Protein AF-A0A945Z136-F1 (afdb_monomer)

Mean predicted aligned error: 3.91 Å

Structure (mmCIF, N/CA/C/O backbone):
data_AF-A0A945Z136-F1
#
_entry.id   AF-A0A945Z136-F1
#
loop_
_atom_site.group_PDB
_atom_site.id
_atom_site.type_symbol
_atom_site.label_atom_id
_atom_site.label_alt_id
_atom_site.label_comp_id
_atom_site.label_asym_id
_atom_site.label_entity_id
_atom_site.label_seq_id
_atom_site.pdbx_PDB_ins_code
_atom_site.Cartn_x
_atom_site.Cartn_y
_atom_site.Cartn_z
_atom_site.occupancy
_atom_site.B_iso_or_equiv
_atom_site.auth_seq_id
_atom_site.auth_comp_id
_atom_site.auth_asym_id
_atom_site.auth_atom_id
_atom_site.pdbx_PDB_model_num
ATOM 1 N N . MET A 1 1 ? 10.833 11.383 11.820 1.00 46.00 1 MET A N 1
ATOM 2 C CA . MET A 1 1 ? 10.922 10.415 10.708 1.00 46.00 1 MET A CA 1
ATOM 3 C C . MET A 1 1 ? 10.170 11.050 9.556 1.00 46.00 1 MET A C 1
ATOM 5 O O . MET A 1 1 ? 9.010 11.383 9.740 1.00 46.00 1 MET A O 1
ATOM 9 N N . GLU A 1 2 ? 10.836 11.377 8.455 1.00 47.22 2 GLU A N 1
ATOM 10 C CA . GLU A 1 2 ? 10.162 11.987 7.305 1.00 47.22 2 GLU A CA 1
ATOM 11 C C . GLU A 1 2 ? 9.193 10.945 6.722 1.00 47.22 2 GLU A C 1
ATOM 13 O O . GLU A 1 2 ? 9.624 9.862 6.318 1.00 47.22 2 GLU A O 1
ATOM 18 N N . TYR A 1 3 ? 7.883 11.209 6.769 1.00 59.91 3 TYR A N 1
ATOM 19 C CA . TYR A 1 3 ? 6.869 10.271 6.283 1.00 59.91 3 TYR A CA 1
ATOM 20 C C . TYR A 1 3 ? 6.910 10.238 4.755 1.00 59.91 3 TYR A C 1
ATOM 22 O O . TYR A 1 3 ? 6.223 10.984 4.055 1.00 59.91 3 TYR A O 1
ATOM 30 N N . LYS A 1 4 ? 7.780 9.382 4.219 1.00 73.81 4 LYS A N 1
ATOM 31 C CA . LYS A 1 4 ? 7.889 9.139 2.786 1.00 73.81 4 LYS A CA 1
ATOM 32 C C . LYS A 1 4 ? 6.560 8.576 2.288 1.00 73.81 4 LYS A C 1
ATOM 34 O O . LYS A 1 4 ? 6.187 7.469 2.642 1.00 73.81 4 LYS A O 1
ATOM 39 N N . LYS A 1 5 ? 5.858 9.311 1.426 1.00 86.81 5 LYS A N 1
ATOM 40 C CA . LYS A 1 5 ? 4.556 8.875 0.890 1.00 86.81 5 LYS A CA 1
ATOM 41 C C . LYS A 1 5 ? 4.634 7.582 0.062 1.00 86.81 5 LYS A C 1
ATOM 43 O O . LYS A 1 5 ? 3.690 6.800 0.051 1.00 86.81 5 LYS A O 1
ATOM 48 N N . TRP A 1 6 ? 5.750 7.376 -0.638 1.00 94.12 6 TRP A N 1
ATOM 49 C CA . TRP A 1 6 ? 5.935 6.285 -1.595 1.00 94.12 6 TRP A CA 1
ATOM 50 C C . TRP A 1 6 ? 7.051 5.336 -1.171 1.00 94.12 6 TRP A C 1
ATOM 52 O O . TRP A 1 6 ? 8.219 5.720 -1.104 1.00 94.12 6 TRP A O 1
ATOM 62 N N . PHE A 1 7 ? 6.694 4.077 -0.963 1.00 95.25 7 PHE A N 1
ATOM 63 C CA .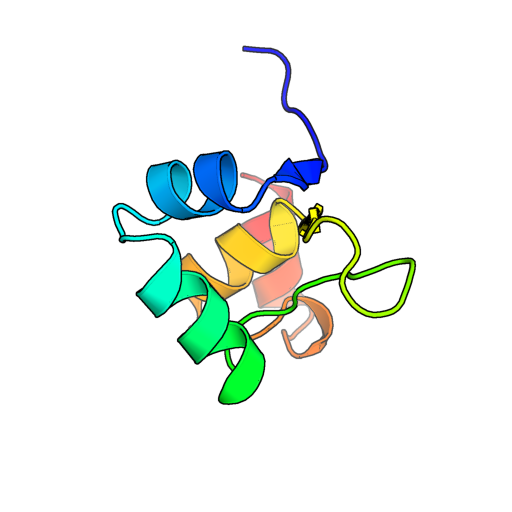 PHE A 1 7 ? 7.589 3.001 -0.563 1.00 95.25 7 PHE A CA 1
ATOM 64 C C . PHE A 1 7 ? 8.002 2.182 -1.786 1.00 95.25 7 PHE A C 1
ATOM 66 O O . PHE A 1 7 ? 7.188 1.867 -2.648 1.00 95.25 7 PHE A O 1
ATOM 73 N N . SER A 1 8 ? 9.274 1.812 -1.867 1.00 96.06 8 SER A N 1
ATOM 74 C CA . SER A 1 8 ? 9.761 0.767 -2.771 1.00 96.06 8 SER A CA 1
ATOM 75 C C . SER A 1 8 ? 9.323 -0.620 -2.291 1.00 96.06 8 SER A C 1
ATOM 77 O O . SER A 1 8 ? 8.912 -0.783 -1.145 1.00 96.06 8 SER A O 1
ATOM 79 N N . LEU A 1 9 ? 9.480 -1.647 -3.132 1.00 96.56 9 LEU A N 1
ATOM 80 C CA . LEU A 1 9 ? 9.182 -3.036 -2.756 1.00 96.56 9 LEU A CA 1
ATOM 81 C C . LEU A 1 9 ? 9.860 -3.472 -1.449 1.00 96.56 9 LEU A C 1
ATOM 83 O O . LEU A 1 9 ? 9.202 -4.040 -0.585 1.00 96.56 9 LEU A O 1
ATOM 87 N N . SER A 1 10 ? 11.150 -3.174 -1.286 1.00 96.69 10 SER A N 1
ATOM 88 C CA . SER A 1 10 ? 11.893 -3.545 -0.078 1.00 96.69 10 SER A CA 1
ATOM 89 C C . SER A 1 10 ? 11.440 -2.759 1.154 1.00 96.69 10 SER A C 1
ATOM 91 O O . SER A 1 10 ? 11.450 -3.294 2.258 1.00 96.69 10 SER A O 1
ATOM 93 N N . GLU A 1 11 ? 11.044 -1.494 0.991 1.00 96.56 11 GLU A N 1
ATOM 94 C CA . GLU A 1 11 ? 10.511 -0.690 2.097 1.00 96.56 11 GLU A CA 1
ATOM 95 C C . GLU A 1 11 ? 9.110 -1.179 2.496 1.00 96.56 11 GLU A C 1
ATOM 97 O O . GLU A 1 11 ? 8.851 -1.355 3.681 1.00 96.56 11 GLU A O 1
ATOM 102 N N . ALA A 1 12 ? 8.239 -1.486 1.531 1.00 96.38 12 ALA A N 1
ATOM 103 C CA . ALA A 1 12 ? 6.919 -2.064 1.782 1.00 96.38 12 ALA A CA 1
ATOM 104 C C . ALA A 1 12 ? 7.014 -3.454 2.436 1.00 96.38 12 ALA A C 1
ATOM 106 O O . ALA A 1 12 ? 6.26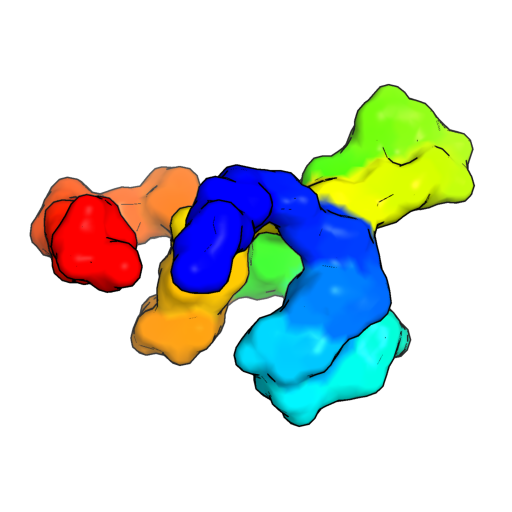4 -3.770 3.354 1.00 96.38 12 ALA A O 1
ATOM 107 N N . ALA A 1 13 ? 7.975 -4.277 2.015 1.00 97.25 13 ALA A N 1
ATOM 108 C CA . ALA A 1 13 ? 8.249 -5.574 2.625 1.00 97.25 13 ALA A CA 1
ATOM 109 C C . ALA A 1 13 ? 8.661 -5.441 4.098 1.00 97.25 13 ALA A C 1
ATOM 111 O O . ALA A 1 13 ? 8.128 -6.152 4.951 1.00 97.25 13 ALA A O 1
ATOM 112 N N . LYS A 1 14 ? 9.539 -4.478 4.412 1.00 96.94 14 LYS A N 1
ATOM 113 C CA . LYS A 1 14 ? 9.884 -4.137 5.800 1.00 96.94 14 LYS A CA 1
ATOM 114 C C . LYS A 1 14 ? 8.664 -3.642 6.577 1.00 96.94 14 LYS A C 1
ATOM 116 O O . LYS A 1 14 ? 8.426 -4.135 7.672 1.00 96.94 14 LYS A O 1
ATOM 121 N N . TYR A 1 15 ? 7.875 -2.739 5.991 1.00 95.50 15 TYR A N 1
ATOM 122 C CA . TYR A 1 15 ? 6.661 -2.192 6.603 1.00 95.50 15 TYR A CA 1
ATOM 123 C C . TYR A 1 15 ? 5.673 -3.295 7.002 1.00 95.50 15 TYR A C 1
ATOM 125 O O . TYR A 1 15 ? 5.200 -3.351 8.131 1.00 95.50 15 TYR A O 1
ATOM 133 N N . LEU A 1 16 ? 5.426 -4.238 6.094 1.00 94.88 16 LEU A N 1
ATOM 134 C CA . LEU A 1 16 ? 4.498 -5.347 6.306 1.00 94.88 16 LEU A CA 1
ATOM 135 C C . LEU A 1 16 ? 5.112 -6.518 7.089 1.00 94.88 16 LEU A C 1
ATOM 137 O O . LEU A 1 16 ? 4.417 -7.501 7.347 1.00 94.88 16 LEU A O 1
ATOM 141 N N . SER A 1 17 ? 6.401 -6.456 7.443 1.00 95.81 17 SER A N 1
ATOM 142 C CA . SER A 1 17 ? 7.152 -7.577 8.029 1.00 95.81 17 SER A CA 1
ATOM 143 C C . SER A 1 17 ? 7.020 -8.865 7.199 1.00 95.81 17 SER A C 1
ATOM 145 O O . SER A 1 17 ? 6.701 -9.946 7.705 1.00 95.81 17 SER A O 1
ATOM 147 N N . ARG A 1 18 ? 7.205 -8.745 5.881 1.00 96.06 18 ARG A N 1
ATOM 148 C CA . ARG A 1 18 ? 7.116 -9.838 4.898 1.00 96.06 18 ARG A CA 1
ATOM 149 C C . ARG A 1 18 ? 8.302 -9.804 3.940 1.00 96.06 18 ARG A C 1
ATOM 151 O O . ARG A 1 18 ? 9.044 -8.833 3.879 1.00 96.06 18 ARG A O 1
ATOM 158 N N . CYS A 1 19 ? 8.488 -10.876 3.172 1.00 97.25 19 CYS A N 1
ATOM 159 C CA . CYS A 1 19 ? 9.479 -10.898 2.100 1.00 97.25 19 CYS A CA 1
ATOM 160 C C . CYS A 1 19 ? 8.926 -10.247 0.820 1.00 97.25 19 CYS A C 1
ATOM 162 O O . CYS A 1 19 ? 7.717 -10.251 0.578 1.00 97.25 19 CYS A O 1
ATOM 164 N N . ASN A 1 20 ? 9.816 -9.749 -0.044 1.00 97.25 20 ASN A N 1
ATOM 165 C CA . ASN A 1 20 ? 9.448 -9.102 -1.311 1.00 97.25 20 ASN A CA 1
ATOM 166 C C . ASN A 1 20 ? 8.510 -9.961 -2.175 1.00 97.25 20 ASN A C 1
ATOM 168 O O . ASN A 1 20 ? 7.574 -9.442 -2.776 1.00 97.25 20 ASN A O 1
ATOM 172 N N . ARG A 1 21 ? 8.736 -11.281 -2.209 1.00 97.00 21 ARG A N 1
ATOM 173 C CA . ARG A 1 21 ? 7.908 -12.219 -2.981 1.00 97.00 21 ARG A CA 1
ATOM 174 C C . ARG A 1 21 ? 6.460 -12.229 -2.501 1.00 97.00 21 ARG A C 1
ATOM 176 O O . ARG A 1 21 ? 5.552 -12.219 -3.321 1.00 97.00 21 ARG A O 1
ATOM 183 N N . GLN A 1 22 ? 6.254 -12.213 -1.187 1.00 96.94 22 GLN A N 1
ATOM 184 C CA . GLN A 1 22 ? 4.916 -12.195 -0.612 1.00 96.94 22 GLN A CA 1
ATOM 185 C C . GLN A 1 22 ? 4.197 -10.873 -0.910 1.00 96.94 22 GLN A C 1
ATOM 187 O O . GLN A 1 22 ? 3.009 -10.885 -1.205 1.00 96.94 22 GLN A O 1
ATOM 192 N N . VAL A 1 23 ? 4.913 -9.743 -0.891 1.00 96.56 23 VAL A N 1
ATOM 193 C CA . VAL A 1 23 ? 4.334 -8.441 -1.262 1.00 96.56 23 VAL A CA 1
ATOM 194 C C . VAL A 1 23 ? 3.875 -8.433 -2.720 1.00 96.56 23 VAL A C 1
ATOM 196 O O . VAL A 1 23 ? 2.768 -7.990 -3.001 1.00 96.56 23 VAL A O 1
ATOM 199 N N . LEU A 1 24 ? 4.689 -8.958 -3.643 1.00 95.50 24 LEU A N 1
ATOM 200 C CA . LEU A 1 24 ? 4.297 -9.081 -5.052 1.00 95.50 24 LEU A CA 1
ATOM 201 C C . LEU A 1 24 ? 3.096 -10.010 -5.233 1.00 95.50 24 LEU A C 1
ATOM 203 O O . LEU A 1 24 ? 2.195 -9.682 -5.996 1.00 95.50 24 LEU A O 1
ATOM 207 N N . ARG A 1 25 ? 3.038 -11.108 -4.474 1.00 95.94 25 ARG A N 1
ATOM 208 C CA . ARG A 1 25 ? 1.892 -12.017 -4.484 1.00 95.94 25 ARG A CA 1
ATOM 209 C C . ARG A 1 25 ? 0.591 -11.314 -4.080 1.00 95.94 25 ARG A C 1
ATOM 211 O O . ARG A 1 25 ? -0.399 -11.465 -4.780 1.00 95.94 25 ARG A O 1
ATOM 218 N N . TYR A 1 26 ? 0.601 -10.471 -3.043 1.00 94.81 26 TYR A N 1
ATOM 219 C CA . TYR A 1 26 ? -0.583 -9.674 -2.678 1.00 94.81 26 TYR A CA 1
ATOM 220 C C . TYR A 1 26 ? -1.017 -8.702 -3.783 1.00 94.81 26 TYR A C 1
ATOM 222 O O . TYR A 1 26 ? -2.198 -8.378 -3.897 1.00 94.81 26 TYR A O 1
ATOM 230 N N . VAL A 1 27 ? -0.072 -8.208 -4.589 1.00 93.75 27 VAL A N 1
ATOM 231 C CA . VAL A 1 27 ? -0.390 -7.366 -5.752 1.00 93.75 27 VAL A CA 1
ATOM 232 C C . VAL A 1 27 ? -1.028 -8.192 -6.867 1.00 93.75 27 VAL A C 1
ATOM 234 O O . VAL A 1 27 ? -2.005 -7.741 -7.461 1.00 93.75 27 VAL A O 1
ATOM 237 N N . GLU A 1 28 ? -0.505 -9.389 -7.134 1.00 93.00 28 GLU A N 1
ATOM 238 C CA . GLU A 1 28 ? -1.044 -10.327 -8.129 1.00 93.00 28 GLU A CA 1
ATOM 239 C C . GLU A 1 28 ? -2.445 -10.832 -7.750 1.00 93.00 28 GLU A C 1
ATOM 241 O O . GLU A 1 28 ? -3.325 -10.889 -8.606 1.00 93.00 28 GLU A O 1
ATOM 246 N N . GLU A 1 29 ? -2.673 -11.129 -6.468 1.00 91.25 29 GLU A N 1
ATOM 247 C CA . GLU A 1 29 ? -3.969 -11.557 -5.915 1.00 91.25 29 GLU A CA 1
ATOM 248 C C . GLU A 1 29 ? -4.972 -10.386 -5.804 1.00 91.25 29 GLU A C 1
ATOM 250 O O . GLU A 1 29 ? -6.181 -10.595 -5.716 1.00 91.25 29 GLU A O 1
ATOM 255 N N . GLY A 1 30 ? -4.497 -9.137 -5.898 1.00 88.50 30 GLY A N 1
ATOM 256 C CA . GLY A 1 30 ? -5.330 -7.929 -5.907 1.00 88.50 30 GLY A CA 1
ATOM 257 C C . GLY A 1 30 ? -5.680 -7.372 -4.523 1.00 88.50 30 GLY A C 1
ATOM 258 O O . GLY A 1 30 ? -6.460 -6.412 -4.436 1.00 88.50 30 GLY A O 1
ATOM 259 N N . ASP A 1 31 ? -5.087 -7.925 -3.466 1.00 89.00 31 ASP A N 1
ATOM 260 C CA . ASP A 1 31 ? -5.279 -7.491 -2.081 1.00 89.00 31 ASP A CA 1
ATOM 261 C C . ASP A 1 31 ? -4.529 -6.191 -1.774 1.00 89.00 31 ASP A C 1
ATOM 263 O O . ASP A 1 31 ? -5.020 -5.334 -1.036 1.00 89.00 31 ASP A O 1
ATOM 267 N N . LEU A 1 32 ? -3.347 -6.018 -2.375 1.00 93.38 32 LEU A N 1
ATOM 268 C CA . LEU A 1 32 ? -2.508 -4.838 -2.205 1.00 93.38 32 LEU A CA 1
ATOM 269 C C . LEU A 1 32 ? -2.377 -4.066 -3.517 1.00 93.38 32 LEU A C 1
ATOM 271 O O . LEU A 1 32 ? -2.075 -4.619 -4.574 1.00 93.38 32 LEU A O 1
ATOM 275 N N . LYS A 1 33 ? -2.541 -2.743 -3.456 1.00 93.75 33 LYS A N 1
ATOM 276 C CA . LYS A 1 33 ? -2.326 -1.896 -4.628 1.00 93.75 33 LYS A CA 1
ATOM 277 C C . LYS A 1 33 ? -0.839 -1.575 -4.797 1.00 93.75 33 LYS A C 1
ATOM 279 O O . LYS A 1 33 ? -0.272 -0.796 -4.040 1.00 93.75 33 LYS A O 1
ATOM 284 N N . GLY A 1 34 ? -0.227 -2.149 -5.832 1.00 93.50 34 GLY A N 1
ATOM 285 C CA . GLY A 1 34 ? 1.095 -1.757 -6.324 1.00 93.50 34 GLY A CA 1
ATOM 286 C C . GLY A 1 34 ? 1.012 -0.828 -7.539 1.00 93.50 34 GLY A C 1
ATOM 287 O O . GLY A 1 34 ? 0.098 -0.940 -8.364 1.00 93.50 34 GLY A O 1
ATOM 288 N N . TYR A 1 35 ? 1.988 0.070 -7.667 1.00 93.88 35 TYR A N 1
ATOM 289 C CA . TYR A 1 35 ? 2.163 0.960 -8.815 1.00 93.88 35 TYR A CA 1
ATOM 290 C C . TYR A 1 35 ? 3.465 0.624 -9.538 1.00 93.88 35 TYR A C 1
ATOM 292 O O . TYR A 1 35 ? 4.536 0.580 -8.933 1.00 93.88 35 TYR A O 1
ATOM 300 N N . GLN A 1 36 ? 3.375 0.428 -10.851 1.00 93.44 36 GLN A N 1
ATOM 301 C CA . GLN A 1 36 ? 4.524 0.211 -11.721 1.00 93.44 36 GLN A CA 1
ATOM 302 C C . GLN A 1 36 ? 4.399 1.157 -12.917 1.00 93.44 36 GLN A C 1
ATOM 304 O O . GLN A 1 36 ? 3.458 1.054 -13.699 1.00 93.44 36 GLN A O 1
ATOM 309 N N . ARG A 1 37 ? 5.310 2.132 -13.032 1.00 86.69 37 ARG A N 1
ATOM 310 C CA . ARG A 1 37 ? 5.220 3.175 -14.075 1.00 86.69 37 ARG A CA 1
ATOM 311 C C . ARG A 1 37 ? 5.576 2.653 -15.470 1.00 86.69 37 ARG A C 1
ATOM 313 O O . ARG A 1 37 ? 5.083 3.177 -16.461 1.00 86.69 37 ARG A O 1
ATOM 320 N N . THR A 1 38 ? 6.440 1.647 -15.543 1.00 91.19 38 THR A N 1
ATOM 321 C CA . THR A 1 38 ? 6.895 1.015 -16.785 1.00 91.19 38 THR A CA 1
ATOM 322 C C . THR A 1 38 ? 6.840 -0.500 -16.644 1.00 91.19 38 THR A C 1
ATOM 324 O O . THR A 1 38 ? 6.997 -1.025 -15.541 1.00 91.19 38 THR A O 1
ATOM 327 N N . TYR A 1 39 ? 6.637 -1.219 -17.749 1.00 84.12 39 TYR A N 1
ATOM 328 C CA . TYR A 1 39 ? 6.684 -2.682 -17.743 1.00 84.12 39 TYR A CA 1
ATOM 329 C C . TYR A 1 39 ? 8.045 -3.162 -17.213 1.00 84.12 39 TYR A C 1
ATOM 331 O O . TYR A 1 39 ? 9.085 -2.700 -17.681 1.00 84.12 39 TYR A O 1
ATOM 339 N N . ARG A 1 40 ? 8.036 -4.047 -16.204 1.00 84.56 40 ARG A N 1
ATOM 340 C CA . ARG A 1 40 ? 9.233 -4.500 -15.452 1.00 84.56 40 ARG A CA 1
ATOM 341 C C . ARG A 1 40 ? 10.000 -3.389 -14.713 1.00 84.56 40 ARG A C 1
ATOM 343 O O . ARG A 1 40 ? 11.125 -3.604 -14.269 1.00 84.56 40 ARG A O 1
ATOM 350 N N . GLY A 1 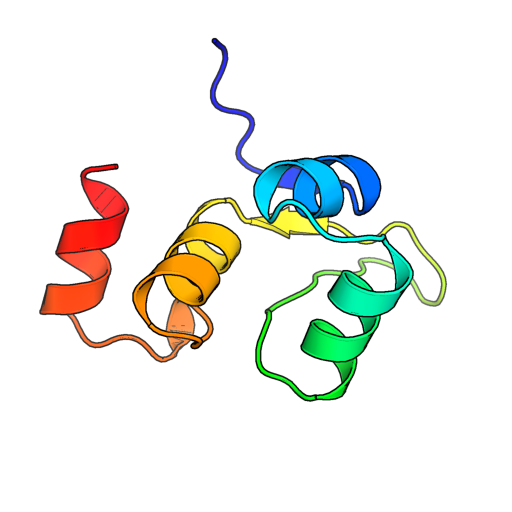41 ? 9.396 -2.214 -14.546 1.00 90.19 41 GLY A N 1
ATOM 351 C CA . GLY A 1 41 ? 9.940 -1.116 -13.756 1.00 90.19 41 GLY A CA 1
ATOM 352 C C . GLY A 1 41 ? 9.899 -1.372 -12.247 1.00 90.19 41 GLY A C 1
ATOM 353 O O . GLY A 1 41 ? 9.423 -2.402 -11.764 1.00 90.19 41 GLY A O 1
ATOM 354 N N . LYS A 1 42 ? 10.380 -0.393 -11.476 1.00 92.81 42 LYS A N 1
ATOM 355 C CA . LYS A 1 42 ? 10.340 -0.450 -10.010 1.00 92.81 42 LYS A CA 1
ATOM 356 C C . LYS A 1 42 ? 8.895 -0.398 -9.509 1.00 92.81 42 LYS A C 1
ATOM 358 O O . LYS A 1 42 ? 8.106 0.424 -9.977 1.00 92.81 42 LYS A O 1
ATOM 363 N N . TRP A 1 43 ? 8.591 -1.245 -8.531 1.00 95.56 43 TRP A N 1
ATOM 364 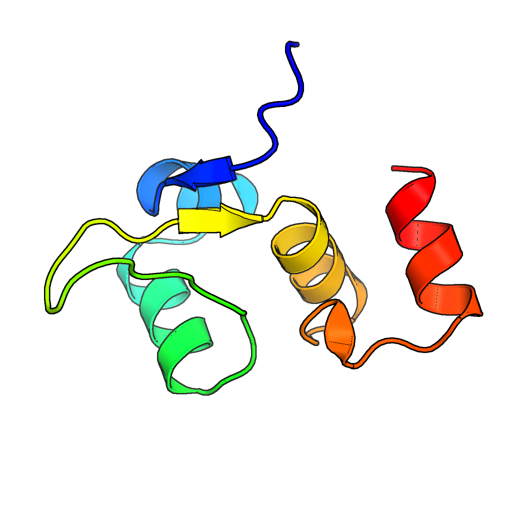C CA . TRP A 1 43 ? 7.335 -1.195 -7.792 1.00 95.56 43 TRP A CA 1
ATOM 365 C C . TRP A 1 43 ? 7.371 -0.097 -6.736 1.00 95.56 43 TRP A C 1
ATOM 367 O O . TRP A 1 43 ? 8.350 0.025 -5.993 1.00 95.56 43 TRP A O 1
ATOM 377 N N . LEU A 1 44 ? 6.284 0.665 -6.680 1.00 95.81 44 LEU A N 1
ATOM 378 C CA . LEU A 1 44 ? 6.018 1.694 -5.688 1.00 95.81 44 LEU A CA 1
ATOM 379 C C . LEU A 1 44 ? 4.677 1.425 -5.001 1.00 95.81 44 LEU A C 1
ATOM 381 O O . LEU A 1 44 ? 3.739 0.933 -5.627 1.00 95.81 44 LEU A O 1
ATOM 385 N N . PHE A 1 45 ? 4.594 1.773 -3.723 1.00 95.50 45 PHE A N 1
ATOM 386 C CA . PHE A 1 45 ? 3.440 1.544 -2.859 1.00 95.50 45 PHE A CA 1
ATOM 387 C C . PHE A 1 45 ? 3.125 2.834 -2.104 1.00 95.50 45 PHE A C 1
ATOM 389 O O . PHE A 1 45 ? 4.033 3.438 -1.533 1.00 95.50 45 PHE A O 1
ATOM 396 N N . ASP A 1 46 ? 1.871 3.282 -2.137 1.00 94.31 46 ASP A N 1
ATOM 397 C CA . ASP A 1 46 ? 1.435 4.430 -1.335 1.00 94.31 46 ASP A CA 1
ATOM 398 C C . ASP A 1 46 ? 1.253 3.977 0.118 1.00 94.31 46 ASP A C 1
ATOM 400 O O . ASP A 1 46 ? 0.721 2.891 0.363 1.00 94.31 46 ASP A O 1
ATOM 404 N N . ILE A 1 47 ? 1.684 4.798 1.076 1.00 93.75 47 ILE A N 1
ATOM 405 C CA . ILE A 1 47 ? 1.551 4.480 2.503 1.00 93.75 47 ILE A CA 1
ATOM 406 C C . ILE A 1 47 ? 0.097 4.178 2.895 1.00 93.75 47 ILE A C 1
ATOM 408 O O . ILE A 1 47 ? -0.152 3.191 3.577 1.00 93.75 47 ILE A O 1
ATOM 412 N N . LYS A 1 48 ? -0.884 4.904 2.344 1.00 93.00 48 LYS A N 1
ATOM 413 C CA . LYS A 1 48 ? -2.303 4.686 2.665 1.00 93.00 48 LYS A CA 1
ATOM 414 C C . LYS A 1 48 ? -2.827 3.363 2.131 1.00 93.00 48 LYS A C 1
ATOM 416 O O . LYS A 1 48 ? -3.721 2.772 2.730 1.00 93.00 48 LYS A O 1
ATOM 421 N N . ASP A 1 49 ? -2.302 2.905 0.995 1.00 94.00 49 ASP A N 1
ATOM 422 C CA . ASP A 1 49 ? -2.627 1.583 0.459 1.00 94.00 49 ASP A CA 1
ATOM 423 C C . ASP A 1 49 ? -2.012 0.475 1.334 1.00 94.00 49 ASP A C 1
ATOM 425 O O . ASP A 1 49 ? -2.641 -0.569 1.516 1.00 94.00 49 ASP A O 1
ATOM 429 N N . LEU A 1 50 ? -0.831 0.706 1.922 1.00 94.69 50 LEU A N 1
ATOM 430 C CA . LEU A 1 50 ? -0.233 -0.208 2.900 1.00 94.69 50 LEU A CA 1
ATOM 431 C C . LEU A 1 50 ? -1.039 -0.238 4.207 1.00 94.69 50 LEU A C 1
ATOM 433 O O . LEU A 1 50 ? -1.365 -1.326 4.677 1.00 94.69 50 LEU A O 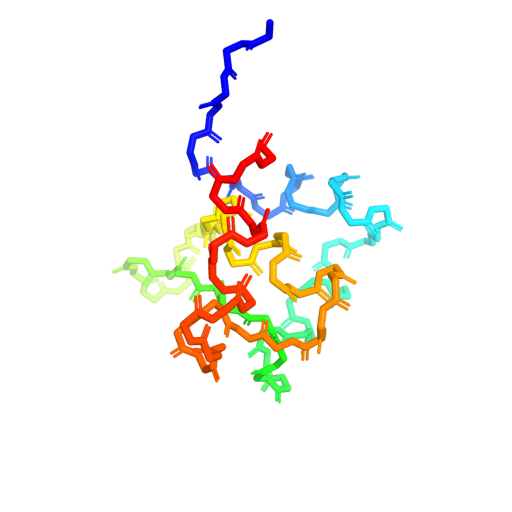1
ATOM 437 N N . ASP A 1 51 ? -1.424 0.916 4.752 1.00 94.25 51 ASP A N 1
ATOM 438 C CA . ASP A 1 51 ? -2.233 1.015 5.976 1.00 94.25 51 ASP A CA 1
ATOM 439 C C . ASP A 1 51 ? -3.607 0.370 5.802 1.00 94.25 51 ASP A C 1
ATOM 441 O O . ASP A 1 51 ? -4.043 -0.430 6.633 1.00 94.25 51 ASP A O 1
ATOM 445 N N . ALA A 1 52 ? -4.254 0.629 4.663 1.00 93.44 52 ALA A N 1
ATOM 446 C CA . ALA A 1 52 ? -5.515 -0.002 4.289 1.00 93.44 52 ALA A CA 1
ATOM 447 C C . ALA A 1 52 ? -5.406 -1.528 4.238 1.00 93.44 52 ALA A C 1
ATOM 449 O O . ALA A 1 52 ? -6.283 -2.242 4.734 1.00 93.44 52 ALA A O 1
ATOM 450 N N . PHE A 1 53 ? -4.309 -2.037 3.681 1.00 93.88 53 PHE A N 1
ATOM 451 C CA . PHE A 1 53 ? -4.050 -3.467 3.625 1.00 93.88 53 PHE A CA 1
ATOM 452 C C . PHE A 1 53 ? -3.756 -4.063 5.012 1.00 93.88 53 PHE A C 1
ATOM 454 O O . PHE A 1 53 ? -4.205 -5.172 5.329 1.00 93.88 53 PHE A O 1
ATOM 461 N N . VAL A 1 54 ? -3.031 -3.347 5.873 1.00 93.31 54 VAL A N 1
ATOM 462 C CA . VAL A 1 54 ? -2.765 -3.787 7.248 1.00 93.31 54 VAL A CA 1
ATOM 463 C C . VAL A 1 54 ? -4.069 -3.882 8.036 1.00 93.31 54 VAL A C 1
ATOM 465 O O . VAL A 1 54 ? -4.344 -4.958 8.572 1.00 93.31 54 VAL A O 1
ATOM 468 N N . MET A 1 55 ? -4.876 -2.818 8.032 1.00 93.06 55 MET A N 1
ATOM 469 C CA . MET A 1 55 ? -6.096 -2.707 8.836 1.00 93.06 55 MET A CA 1
ATOM 470 C C . MET A 1 55 ? -7.2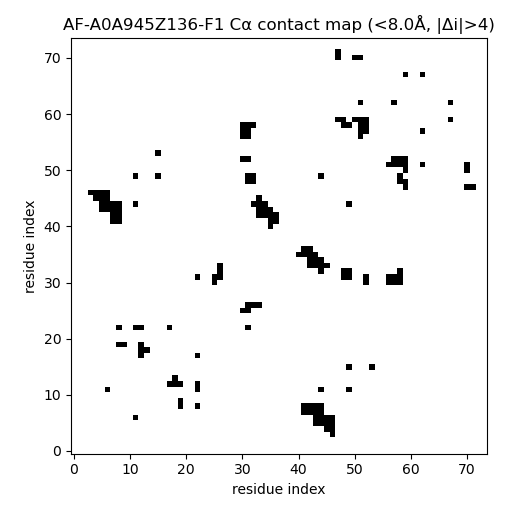61 -3.541 8.302 1.00 93.06 55 MET A C 1
ATOM 472 O O . MET A 1 55 ? -7.912 -4.244 9.069 1.00 93.06 55 MET A O 1
ATOM 476 N N . TYR A 1 56 ? -7.523 -3.489 6.995 1.00 92.06 56 TYR A N 1
ATOM 477 C CA . TYR A 1 56 ? -8.764 -4.023 6.420 1.00 92.06 56 TYR A CA 1
ATOM 478 C C . TYR A 1 56 ? -8.546 -5.087 5.346 1.00 92.06 56 TYR A C 1
ATOM 480 O O . TYR A 1 56 ? -9.525 -5.588 4.799 1.00 92.06 56 TYR A O 1
ATOM 488 N N . LYS A 1 57 ? -7.290 -5.425 5.014 1.00 90.19 57 LYS A N 1
ATOM 489 C CA . LYS A 1 57 ? -6.945 -6.358 3.919 1.00 90.19 57 LYS A CA 1
ATOM 490 C C . LYS A 1 57 ? -7.545 -5.941 2.571 1.00 90.19 57 LYS A C 1
ATOM 492 O O . LYS A 1 57 ? -7.846 -6.777 1.727 1.00 90.19 57 LYS A O 1
ATOM 497 N N . LEU A 1 58 ? -7.725 -4.635 2.370 1.00 87.75 58 LEU A N 1
ATOM 498 C CA . LEU A 1 58 ? -8.305 -4.057 1.164 1.00 87.75 58 LEU A CA 1
ATOM 499 C C . LEU A 1 58 ? -7.464 -2.866 0.684 1.00 87.75 58 LEU A C 1
ATOM 501 O O . LEU A 1 58 ? -6.908 -2.144 1.507 1.00 87.75 58 LEU A O 1
ATOM 505 N N . PRO A 1 59 ? -7.432 -2.581 -0.630 1.00 86.38 59 PRO A N 1
ATOM 506 C CA . PRO A 1 59 ? -6.859 -1.344 -1.156 1.00 86.38 59 PRO A CA 1
ATOM 507 C C . PRO A 1 59 ? -7.594 -0.098 -0.645 1.00 86.38 59 PRO A C 1
ATOM 509 O O . PRO A 1 59 ? -8.829 -0.105 -0.578 1.00 86.38 59 PRO A O 1
ATOM 512 N N . TYR A 1 60 ? -6.884 1.020 -0.440 1.00 90.00 60 TYR A N 1
ATOM 513 C CA . TYR A 1 60 ? -7.459 2.254 0.123 1.00 90.00 60 TYR A CA 1
ATOM 514 C C . TYR A 1 60 ? -8.676 2.749 -0.669 1.00 90.00 60 TYR A C 1
ATOM 516 O O . TYR A 1 60 ? -9.682 3.188 -0.110 1.00 90.00 60 TYR A O 1
ATOM 524 N N . ARG A 1 61 ? -8.641 2.618 -2.003 1.00 89.12 61 ARG A N 1
ATOM 525 C CA . ARG A 1 61 ? -9.753 3.034 -2.877 1.00 89.12 61 ARG A CA 1
ATOM 526 C C . ARG A 1 61 ? -11.080 2.330 -2.567 1.00 89.12 61 ARG A C 1
ATOM 528 O O . ARG A 1 61 ? -12.121 2.958 -2.753 1.00 89.12 61 ARG A O 1
ATOM 535 N N . LYS A 1 62 ? -11.040 1.072 -2.104 1.00 89.06 62 LYS A N 1
ATOM 536 C CA . LYS A 1 62 ? -12.222 0.238 -1.818 1.00 89.06 62 LYS A CA 1
ATOM 537 C C . LYS A 1 62 ? -12.819 0.495 -0.431 1.00 89.06 62 LYS A C 1
ATOM 539 O O . LYS A 1 62 ? -13.899 -0.008 -0.146 1.00 89.06 62 LYS A O 1
ATOM 544 N N . LEU A 1 63 ? -12.142 1.272 0.411 1.00 91.06 63 LEU A N 1
ATOM 545 C CA . LEU A 1 63 ? -12.612 1.574 1.756 1.00 91.06 63 LEU A CA 1
ATOM 546 C C . LEU A 1 63 ? -13.782 2.563 1.760 1.00 91.06 63 LEU A C 1
ATOM 548 O O . LEU A 1 63 ? -13.874 3.471 0.920 1.00 91.06 63 LEU A O 1
ATOM 552 N N . THR A 1 64 ? -14.645 2.407 2.760 1.00 95.00 64 THR A N 1
ATOM 553 C CA . THR A 1 64 ? -15.739 3.334 3.066 1.00 95.00 64 THR A CA 1
ATOM 554 C C . THR A 1 64 ? -15.207 4.669 3.604 1.00 95.00 64 THR A C 1
ATOM 556 O O . THR A 1 64 ? -14.042 4.792 3.984 1.00 95.00 64 THR A O 1
ATOM 559 N N . ARG A 1 65 ? -16.055 5.707 3.635 1.00 93.19 65 ARG A N 1
ATOM 560 C CA . ARG A 1 65 ? -15.675 7.027 4.178 1.00 93.19 65 ARG A CA 1
ATOM 561 C C . ARG A 1 65 ? -15.160 6.960 5.628 1.00 93.19 65 ARG A C 1
ATOM 563 O O . ARG A 1 65 ? -14.108 7.551 5.859 1.00 93.19 65 ARG A O 1
ATOM 570 N N . PRO A 1 66 ? -15.816 6.241 6.564 1.00 93.88 66 PRO A N 1
ATOM 571 C CA . PRO A 1 66 ? -15.303 6.086 7.928 1.00 93.88 66 PRO A CA 1
ATOM 572 C C . PRO A 1 66 ? -13.918 5.428 7.979 1.00 93.88 66 PRO A C 1
ATOM 574 O O . PRO A 1 66 ? -12.994 5.993 8.549 1.00 93.88 66 PRO A O 1
ATOM 577 N N . GLN A 1 67 ? -13.729 4.312 7.270 1.00 92.94 67 GLN A N 1
ATOM 578 C CA . GLN A 1 67 ? -12.446 3.593 7.226 1.00 92.94 67 GLN A CA 1
ATOM 579 C C . GLN A 1 67 ? -11.302 4.452 6.663 1.00 92.94 67 GLN A C 1
ATOM 581 O O . GLN A 1 67 ? -10.163 4.394 7.118 1.00 92.94 67 GLN A O 1
ATOM 586 N N . LYS A 1 68 ? -11.596 5.295 5.666 1.00 92.50 68 LYS A N 1
ATOM 587 C CA . LYS A 1 68 ? -10.616 6.249 5.127 1.00 92.50 68 LYS A CA 1
ATOM 588 C C . LYS A 1 68 ? -10.235 7.328 6.137 1.00 92.50 68 LYS A C 1
ATOM 590 O O . LYS A 1 68 ? -9.103 7.803 6.082 1.00 92.50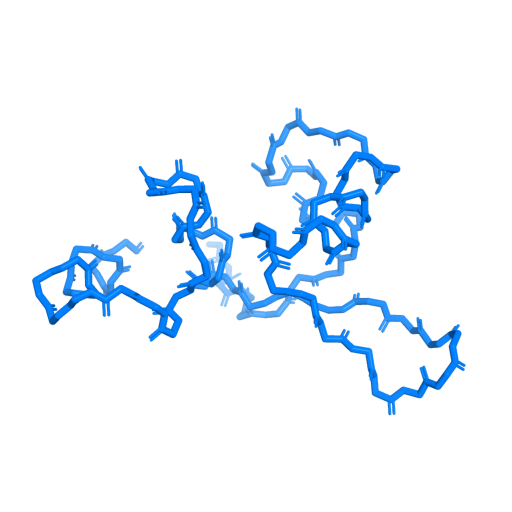 68 LYS A O 1
ATOM 595 N N . ALA A 1 69 ? -11.164 7.740 7.001 1.00 91.56 69 ALA A N 1
ATOM 596 C CA . ALA A 1 69 ? -10.891 8.712 8.053 1.00 91.56 69 ALA A CA 1
ATOM 597 C C . ALA A 1 69 ? -9.937 8.128 9.101 1.00 91.56 69 ALA A C 1
ATOM 599 O O . ALA A 1 69 ? -8.979 8.804 9.447 1.00 91.56 69 ALA A O 1
ATOM 600 N N . GLU A 1 70 ? -10.130 6.868 9.507 1.00 90.88 70 GLU A N 1
ATOM 601 C CA . GLU A 1 70 ? -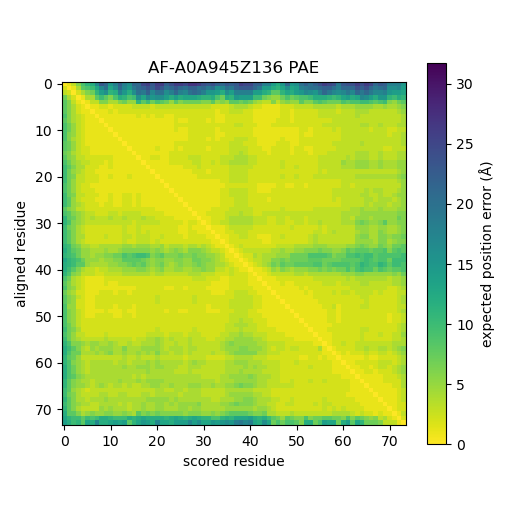9.228 6.164 10.435 1.00 90.88 70 GLU A CA 1
ATOM 602 C C . GLU A 1 70 ? -7.784 6.125 9.910 1.00 90.88 70 GLU A C 1
ATOM 604 O O . GLU A 1 70 ? -6.859 6.485 10.629 1.00 90.88 70 GLU A O 1
ATOM 609 N N . ILE A 1 71 ? -7.590 5.799 8.628 1.00 89.00 71 ILE A N 1
ATOM 610 C CA . ILE A 1 71 ? -6.251 5.774 8.013 1.00 89.00 71 ILE A CA 1
ATOM 611 C C . ILE A 1 71 ? -5.632 7.166 7.878 1.00 89.00 71 ILE A C 1
ATOM 613 O O . ILE A 1 71 ? -4.424 7.310 7.979 1.00 89.00 71 ILE A O 1
ATOM 617 N N . ASN A 1 72 ? -6.424 8.207 7.615 1.00 84.56 72 ASN A N 1
ATOM 618 C CA . ASN A 1 72 ? -5.885 9.562 7.439 1.00 84.56 72 ASN A CA 1
ATOM 619 C C . ASN A 1 72 ? -5.404 10.207 8.750 1.00 84.56 72 ASN A C 1
ATOM 621 O O . ASN A 1 72 ? -4.822 11.289 8.693 1.00 84.56 72 ASN A O 1
ATOM 625 N N . VAL A 1 73 ? -5.711 9.595 9.896 1.00 80.44 73 VAL A N 1
ATOM 626 C CA . VAL A 1 73 ? -5.294 10.050 11.228 1.00 80.44 73 VAL A CA 1
ATOM 627 C C . VAL A 1 73 ? -3.983 9.378 11.674 1.00 80.44 73 VAL A C 1
ATOM 629 O O . VAL A 1 73 ? -3.343 9.885 12.593 1.00 80.44 73 VAL A O 1
ATOM 632 N N . 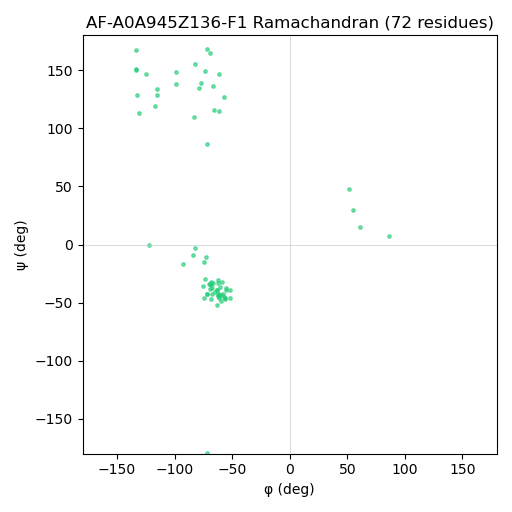LEU A 1 74 ? -3.581 8.277 11.022 1.00 64.31 74 LEU A N 1
ATOM 633 C CA . LEU A 1 74 ? -2.294 7.591 11.215 1.00 64.31 74 LEU A CA 1
ATOM 634 C C . LEU A 1 74 ? -1.142 8.350 10.540 1.00 64.31 74 LEU A C 1
ATOM 636 O O . LEU A 1 74 ? -0.042 8.352 11.137 1.00 64.31 74 LEU A O 1
#

Nearest PDB structures (foldseek):
  6ama-assembly1_B  TM=8.254E-01  e=7.142E-03  Streptomyces venezuelae
  5i44-assembly4_F-2  TM=6.689E-01  e=9.293E-03  Bacillus subtilis subsp. subtilis str. 168
  5d8c-assembly1_A  TM=6.254E-01  e=7.636E-02  Haemophilus influenzae Rd KW20
  3hh0-assembly1_A  TM=6.033E-01  e=8.710E-02  Bacillus cereus ATCC 14579
  5d90-assembly2_C  TM=5.396E-01  e=4.817E-02  Haemophilus influenzae Rd KW20

pLDDT: mean 90.47, std 9.75, range [46.0, 97.25]

Secondary structure (DSSP, 8-state):
----SEEEHHHHHHHTTS-HHHHHHHHHHTSS--EESSTT--EEEEHHHHHHHHHHSS-GGGS-HHHHHHHHT-

Sequence (74 aa):
MEYKKWFSLSEAAKYLSRCNRQVLRYVEEGDLKGYQRTYRGKWLFDIKDLDAFVMYKLPYRKLTRPQKAEINVL

Foldseek 3Di:
DPPDQKDWLVRLCVVVVHDSVVVVVLVVVQLADWDAPDDVHTIIHGVLSSVCCVPPSHGLVPDDPVSVVVSVVD

Solvent-accessible surface area (backbone atoms only — not comparable to full-atom values): 4320 Å² total; per-residue (Å²): 130,86,83,67,57,67,29,43,51,69,53,45,14,59,73,70,73,48,53,54,69,59,52,53,46,33,36,75,75,62,38,33,60,70,42,61,92,45,92,94,45,69,50,36,31,46,50,59,26,51,51,26,28,72,78,69,59,33,30,48,88,78,50,53,74,70,60,49,52,61,59,75,73,109

Radius of gyration: 11.98 Å; Cα contacts (8 Å, |Δi|>4): 88; chains: 1; bounding box: 28×24×29 Å